Protein AF-A0A6P1W1C8-F1 (afdb_monomer_lite)

Foldseek 3Di:
DLVVLLVLLVVLLVVLVVVLVVCPVPDPQLSVLSVQLSVLSVVLSCCSVPPLVCSVVSLVSNVVSLVSSVVSQVVCLVPDPDDPVVSVVSCVVSVVVSVVSVVSSVVSVVVSVVVPPPPPPPPPPPPPDPPPPPPPQDPVNVVVVVVVVVVVD

Secondary structure (DSSP, 8-state):
-HHHHHHHHHHHHHHHHHHHHHGGGS-HHHHHHHHHHHHHHHHHHHHHHH-GGGHHHHHHHHHHHHHHHHHHHHHHHHHS---HHHHHHHHHHHHHHHHHHHHHHHHHHHHHHHHHS----------S----------HHHHHHHHHHHHHT-

Radius of gyration: 28.1 Å; chains: 1; bounding box: 77×32×65 Å

Sequence (153 aa):
MKVLTIVILFLAMNASVIFLAGLHKVPKLVRLSVAGIAASFGLTLLLVWKWSIHSNYGIVALGLSITLAAATGFRHTHKAVMTRDERVKLIREYAIGVVITSVAAVLATALILQLNEPVAATPVDATQAPTSTTVAIGDSTQKAIDQFNALSK

Structure (mmCIF, N/CA/C/O backbone):
data_AF-A0A6P1W1C8-F1
#
_entry.id   AF-A0A6P1W1C8-F1
#
loop_
_atom_site.group_PDB
_atom_site.id
_atom_site.type_symbol
_atom_site.label_atom_id
_atom_site.label_alt_id
_atom_site.label_comp_id
_atom_site.label_asym_id
_atom_site.label_entity_id
_atom_site.label_seq_id
_atom_site.pdbx_PDB_ins_code
_atom_site.Cartn_x
_atom_site.Cartn_y
_atom_site.Cartn_z
_atom_site.occupancy
_atom_site.B_iso_or_equiv
_atom_site.auth_seq_id
_atom_site.auth_comp_id
_atom_site.auth_asym_id
_atom_site.auth_atom_id
_atom_site.pdbx_PDB_model_num
ATOM 1 N N . MET A 1 1 ? 3.649 -6.392 -19.382 1.00 81.19 1 MET A N 1
ATOM 2 C CA . MET A 1 1 ? 3.921 -6.091 -17.956 1.00 81.19 1 MET A CA 1
ATOM 3 C C . MET A 1 1 ? 3.426 -4.715 -17.518 1.00 81.19 1 MET A C 1
ATOM 5 O O . MET A 1 1 ? 2.627 -4.664 -16.598 1.00 81.19 1 MET A O 1
ATOM 9 N N . LYS A 1 2 ? 3.776 -3.611 -18.199 1.00 84.56 2 LYS A N 1
ATOM 10 C CA . LYS A 1 2 ? 3.413 -2.243 -17.758 1.00 84.56 2 LYS A CA 1
ATOM 11 C C . LYS A 1 2 ? 1.914 -2.006 -17.549 1.00 84.56 2 LYS A C 1
ATOM 13 O O . LYS A 1 2 ? 1.512 -1.485 -16.515 1.00 84.56 2 LYS A O 1
ATOM 18 N N . VAL A 1 3 ? 1.091 -2.424 -18.511 1.00 87.50 3 VAL A N 1
ATOM 19 C CA . VAL A 1 3 ? -0.375 -2.289 -18.434 1.00 87.50 3 VAL A CA 1
ATOM 20 C C . VAL A 1 3 ? -0.943 -3.067 -17.245 1.00 87.50 3 VAL A C 1
ATOM 22 O O . VAL A 1 3 ? -1.752 -2.525 -16.502 1.00 87.50 3 VAL A O 1
ATOM 25 N N . LEU A 1 4 ? -0.467 -4.295 -17.015 1.00 89.00 4 LEU A N 1
ATOM 26 C CA . LEU A 1 4 ? -0.885 -5.123 -15.880 1.00 89.00 4 LEU A CA 1
ATOM 27 C C . LEU A 1 4 ? -0.562 -4.442 -14.540 1.00 89.00 4 LEU A C 1
ATOM 29 O O . LEU A 1 4 ? -1.425 -4.365 -13.669 1.00 89.00 4 LEU A O 1
ATOM 33 N N . THR A 1 5 ? 0.642 -3.884 -14.402 1.00 88.88 5 THR A N 1
ATOM 34 C CA . THR A 1 5 ? 1.050 -3.126 -13.210 1.00 88.88 5 THR A CA 1
ATOM 35 C C . THR A 1 5 ? 0.159 -1.908 -12.982 1.00 88.88 5 THR A C 1
ATOM 37 O O . THR A 1 5 ? -0.278 -1.674 -11.859 1.00 88.88 5 THR A O 1
ATOM 40 N N . ILE A 1 6 ? -0.166 -1.158 -14.041 1.00 90.69 6 ILE A N 1
ATOM 41 C CA . ILE A 1 6 ? -1.071 -0.001 -13.959 1.00 90.69 6 ILE A CA 1
ATOM 42 C C . ILE A 1 6 ? -2.474 -0.437 -13.518 1.00 90.69 6 ILE A C 1
ATOM 44 O O . ILE A 1 6 ? -3.049 0.199 -12.639 1.00 90.69 6 ILE A O 1
ATOM 48 N N . VAL A 1 7 ? -3.011 -1.527 -14.074 1.00 92.00 7 VA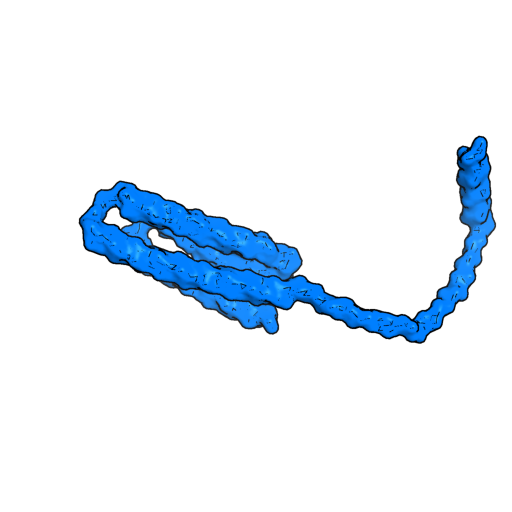L A N 1
ATOM 49 C CA . VAL A 1 7 ? -4.332 -2.058 -13.698 1.00 92.00 7 VAL A CA 1
ATOM 50 C C . VAL A 1 7 ? -4.356 -2.471 -12.226 1.00 92.00 7 VAL A C 1
ATOM 52 O O . VAL A 1 7 ? -5.276 -2.091 -11.507 1.00 92.00 7 VAL A O 1
ATOM 55 N N . ILE A 1 8 ? -3.334 -3.182 -11.744 1.00 90.56 8 ILE A N 1
ATOM 56 C CA . ILE A 1 8 ? -3.249 -3.598 -10.335 1.00 90.56 8 ILE A CA 1
ATOM 57 C C . ILE A 1 8 ? -3.152 -2.387 -9.406 1.00 90.56 8 ILE A C 1
ATOM 59 O O . ILE A 1 8 ? -3.890 -2.314 -8.424 1.00 90.56 8 ILE A O 1
ATOM 63 N N . LEU A 1 9 ? -2.300 -1.410 -9.729 1.00 91.75 9 LEU A N 1
ATOM 64 C CA . LEU A 1 9 ? -2.178 -0.176 -8.950 1.00 91.75 9 LEU A CA 1
ATOM 65 C C . LEU A 1 9 ? -3.490 0.621 -8.940 1.00 91.75 9 LEU A C 1
ATOM 67 O O . LEU A 1 9 ? -3.876 1.152 -7.901 1.00 91.75 9 LEU A O 1
ATOM 71 N N . PHE A 1 10 ? -4.204 0.668 -10.067 1.00 92.50 10 PHE A N 1
ATOM 72 C CA . PHE A 1 10 ? -5.491 1.351 -10.174 1.00 92.50 10 PHE A CA 1
ATOM 73 C C . PHE A 1 10 ? -6.563 0.665 -9.327 1.00 92.50 10 PHE A C 1
ATOM 75 O O . PHE A 1 10 ? -7.279 1.329 -8.575 1.00 92.50 10 PHE A O 1
ATOM 82 N N . LEU A 1 11 ? -6.658 -0.664 -9.402 1.00 92.12 11 LEU A N 1
ATOM 83 C CA . LEU A 1 11 ? -7.589 -1.445 -8.589 1.00 92.12 11 LEU A CA 1
ATOM 84 C C . LEU A 1 11 ? -7.273 -1.301 -7.095 1.00 92.12 11 LEU A C 1
ATOM 86 O O . LEU A 1 11 ? -8.183 -1.055 -6.308 1.00 92.12 11 LEU A O 1
ATOM 90 N N . ALA A 1 12 ? -5.997 -1.368 -6.708 1.00 90.12 12 ALA A N 1
ATOM 91 C CA . ALA A 1 12 ? -5.566 -1.199 -5.322 1.00 90.12 12 ALA A CA 1
ATOM 92 C C . ALA A 1 12 ? -5.852 0.214 -4.785 1.00 90.12 12 ALA A C 1
ATOM 94 O O . ALA A 1 12 ? -6.324 0.363 -3.655 1.00 90.12 12 ALA A O 1
ATOM 95 N N . MET A 1 13 ? -5.639 1.251 -5.605 1.00 91.56 13 MET A N 1
ATOM 96 C CA . MET A 1 13 ? -5.999 2.629 -5.270 1.00 91.56 13 MET A CA 1
ATOM 97 C C . MET A 1 13 ? -7.505 2.753 -5.007 1.00 91.56 13 MET A C 1
ATOM 99 O O . MET A 1 13 ? -7.903 3.217 -3.941 1.00 91.56 13 MET A O 1
ATOM 103 N N . ASN A 1 14 ? -8.349 2.294 -5.936 1.00 90.00 14 ASN A N 1
ATOM 104 C CA . ASN A 1 14 ? -9.806 2.391 -5.800 1.00 90.00 14 ASN A CA 1
ATOM 105 C C . ASN A 1 14 ? -10.340 1.554 -4.631 1.00 90.00 14 ASN A C 1
ATOM 107 O O . ASN A 1 14 ? -11.169 2.039 -3.864 1.00 90.00 14 ASN A O 1
ATOM 111 N N . ALA A 1 15 ? -9.826 0.337 -4.434 1.00 87.31 15 ALA A N 1
ATOM 112 C CA . ALA A 1 15 ? -10.174 -0.491 -3.283 1.00 87.31 15 ALA A CA 1
ATOM 113 C C . ALA A 1 15 ? -9.832 0.214 -1.960 1.00 87.31 15 ALA A C 1
ATOM 115 O O . ALA A 1 15 ? -10.639 0.206 -1.032 1.00 87.31 15 ALA A O 1
ATOM 116 N N . SER A 1 16 ? -8.682 0.895 -1.895 1.00 85.88 16 SER A N 1
ATOM 117 C CA . SER A 1 16 ? -8.277 1.681 -0.722 1.00 85.88 16 SER A CA 1
ATOM 118 C C . SER A 1 16 ? -9.202 2.881 -0.479 1.00 85.88 16 SER A C 1
ATOM 120 O O . SER A 1 16 ? -9.535 3.175 0.668 1.00 85.88 16 SER A O 1
ATOM 122 N N . VAL A 1 17 ? -9.667 3.554 -1.539 1.00 85.38 17 VAL A N 1
ATOM 123 C CA . VAL A 1 17 ? -10.638 4.663 -1.444 1.00 85.38 17 VAL A CA 1
ATOM 124 C C . VAL A 1 17 ? -12.005 4.168 -0.959 1.00 85.38 17 VAL A C 1
ATOM 126 O O . VAL A 1 17 ? -12.599 4.776 -0.069 1.00 85.38 17 VAL A O 1
ATOM 129 N N . ILE A 1 18 ? -12.491 3.042 -1.489 1.00 85.75 18 ILE A N 1
ATOM 130 C CA . ILE A 1 18 ? -13.753 2.422 -1.055 1.00 85.75 18 ILE A CA 1
ATOM 131 C C . ILE A 1 18 ? -13.654 1.996 0.414 1.00 85.75 18 ILE A C 1
ATOM 133 O O . ILE A 1 18 ? -14.552 2.281 1.208 1.00 85.75 18 ILE A O 1
ATOM 137 N N . PHE A 1 19 ? -12.538 1.374 0.803 1.00 81.88 19 PHE A N 1
ATOM 138 C CA . PHE A 1 19 ? -12.279 1.004 2.191 1.00 81.88 19 PHE A CA 1
ATOM 139 C C . PHE A 1 19 ? -12.272 2.236 3.107 1.00 81.88 19 PHE A C 1
ATOM 141 O O . PHE A 1 19 ? -12.947 2.243 4.135 1.00 81.88 19 PHE A O 1
ATOM 148 N N . LEU A 1 20 ? -11.606 3.322 2.700 1.00 82.38 20 LEU A N 1
ATOM 149 C CA . LEU A 1 20 ? -11.608 4.589 3.432 1.00 82.38 20 LEU A CA 1
ATOM 150 C C . LEU A 1 20 ? -13.023 5.163 3.623 1.00 82.38 20 LEU A C 1
ATOM 152 O O . LEU A 1 20 ? -13.330 5.671 4.704 1.00 82.38 20 LEU A O 1
ATOM 156 N N . ALA A 1 21 ? -13.890 5.073 2.609 1.00 80.75 21 ALA A N 1
ATOM 157 C CA . ALA A 1 21 ? -15.289 5.492 2.712 1.00 80.75 21 ALA A CA 1
ATOM 158 C C . ALA A 1 21 ? -16.076 4.626 3.716 1.00 80.75 21 ALA A C 1
ATOM 160 O O . ALA A 1 21 ? -16.861 5.146 4.515 1.00 80.75 21 ALA A O 1
ATOM 161 N N . GLY A 1 22 ? -15.803 3.318 3.749 1.00 76.31 22 GLY A N 1
ATOM 162 C CA . GLY A 1 22 ? -16.361 2.388 4.734 1.00 76.31 22 GLY A CA 1
ATOM 163 C C . GLY A 1 22 ? -16.000 2.744 6.182 1.00 76.31 22 GLY A C 1
ATOM 164 O O . GLY A 1 22 ? -16.829 2.596 7.080 1.00 76.31 22 GLY A O 1
ATOM 165 N N . LEU A 1 23 ? -14.821 3.331 6.410 1.00 75.31 23 LEU A N 1
ATOM 166 C CA . LEU A 1 23 ? -14.325 3.736 7.732 1.00 75.31 23 LEU A CA 1
ATOM 167 C C . LEU A 1 23 ? -14.912 5.063 8.259 1.00 75.31 23 LEU A C 1
ATOM 169 O O . LEU A 1 23 ? -14.339 5.673 9.161 1.00 75.31 23 LEU A O 1
ATOM 173 N N . HIS A 1 24 ? -16.051 5.539 7.750 1.00 74.38 24 HIS A N 1
ATOM 174 C CA . HIS A 1 24 ? -16.653 6.819 8.157 1.00 74.38 24 HIS A CA 1
ATOM 175 C C . HIS A 1 24 ? -16.891 6.971 9.674 1.00 74.38 24 HIS A C 1
ATOM 177 O O . HIS A 1 24 ? -16.776 8.086 10.186 1.00 74.38 24 HIS A O 1
ATOM 183 N N . LYS A 1 25 ? -17.166 5.869 10.393 1.00 71.06 25 LYS A N 1
ATOM 184 C CA . LYS A 1 25 ? -17.373 5.842 11.859 1.00 71.06 25 LYS A CA 1
ATOM 185 C C . LYS A 1 25 ? -16.076 5.760 12.674 1.00 71.06 25 LYS A C 1
ATOM 187 O O . LYS A 1 25 ? -16.118 5.830 13.898 1.00 71.06 25 LYS A O 1
ATOM 192 N N . VAL A 1 26 ? -14.929 5.599 12.018 1.00 70.19 26 VAL A N 1
ATOM 193 C CA . VAL A 1 26 ? -13.619 5.462 12.664 1.00 70.19 26 VAL A CA 1
ATOM 194 C C . VAL A 1 26 ? -13.000 6.852 12.887 1.00 70.19 26 VAL A C 1
ATOM 196 O O . VAL A 1 26 ? -13.218 7.764 12.081 1.00 70.19 26 VAL A O 1
ATOM 199 N N . PRO A 1 27 ? -12.220 7.065 13.962 1.00 71.56 27 PRO A N 1
ATOM 200 C CA . PRO A 1 27 ? -11.584 8.349 14.233 1.00 71.56 27 PRO A CA 1
ATOM 201 C C . PRO A 1 27 ? -10.729 8.882 13.081 1.00 71.56 27 PRO A C 1
ATOM 203 O O . PRO A 1 27 ? -10.035 8.143 12.378 1.00 71.56 27 PRO A O 1
ATOM 206 N N . LYS A 1 28 ? -10.728 10.215 12.952 1.00 79.94 28 LYS A N 1
ATOM 207 C CA . LYS A 1 28 ? -10.064 10.959 11.870 1.00 79.94 28 LYS A CA 1
ATOM 208 C C . LYS A 1 28 ? -8.594 10.576 11.676 1.00 79.94 28 LYS A C 1
ATOM 210 O O . LYS A 1 28 ? -8.155 10.496 10.539 1.00 79.94 28 LYS A O 1
ATOM 215 N N . LEU A 1 29 ? -7.853 10.303 12.753 1.00 72.75 29 LEU A N 1
ATOM 216 C CA . LEU A 1 29 ? -6.433 9.928 12.677 1.00 72.75 29 LEU A CA 1
ATOM 217 C C . LEU A 1 29 ? -6.204 8.587 11.965 1.00 72.75 29 LEU A C 1
ATOM 219 O O . LEU A 1 29 ? -5.292 8.482 11.152 1.00 72.75 29 LEU A O 1
ATOM 223 N N . VAL A 1 30 ? -7.045 7.583 12.227 1.00 72.06 30 VAL A N 1
ATOM 224 C CA . VAL A 1 30 ? -6.958 6.273 11.557 1.00 72.06 30 VAL A CA 1
ATOM 225 C C 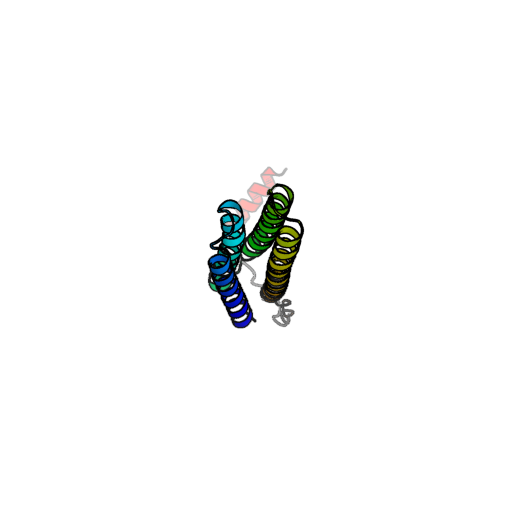. VAL A 1 30 ? -7.438 6.388 10.108 1.00 72.06 30 VAL A C 1
ATOM 227 O O . VAL A 1 30 ? -6.867 5.787 9.206 1.00 72.06 30 VAL A O 1
ATOM 230 N N . ARG A 1 31 ? -8.448 7.225 9.848 1.00 78.50 31 ARG A N 1
ATOM 231 C CA . ARG A 1 31 ? -8.880 7.532 8.476 1.00 78.50 31 ARG A CA 1
ATOM 232 C C . ARG A 1 31 ? -7.779 8.228 7.676 1.00 78.50 31 ARG A C 1
ATOM 234 O O . ARG A 1 31 ? -7.571 7.891 6.518 1.00 78.50 31 ARG A O 1
ATOM 241 N N . LEU A 1 32 ? -7.056 9.165 8.288 1.00 79.88 32 LEU A N 1
ATOM 242 C CA . LEU A 1 32 ? -5.952 9.878 7.644 1.00 79.88 32 LEU A CA 1
ATOM 243 C C . LEU A 1 32 ? -4.804 8.927 7.283 1.00 79.88 32 LEU A C 1
ATOM 245 O O . LEU A 1 32 ? -4.228 9.050 6.206 1.00 79.88 32 LEU A O 1
ATOM 249 N N . SER A 1 33 ? -4.500 7.951 8.142 1.00 77.81 33 SER A N 1
ATOM 250 C CA . SER A 1 33 ? -3.438 6.986 7.855 1.00 77.81 33 SER A CA 1
ATOM 251 C C . SER A 1 33 ? -3.813 6.012 6.733 1.00 77.81 33 SER A C 1
ATOM 253 O O . SER A 1 33 ? -2.991 5.746 5.860 1.00 77.81 33 SER A O 1
ATOM 255 N N . VAL A 1 34 ? -5.076 5.577 6.665 1.00 77.88 34 VAL A N 1
ATOM 256 C CA . VAL A 1 34 ? -5.600 4.787 5.534 1.00 77.88 34 VAL A CA 1
ATOM 257 C C . VAL A 1 34 ? -5.673 5.613 4.243 1.00 77.88 34 VAL A C 1
ATOM 259 O O . VAL A 1 34 ? -5.371 5.101 3.167 1.00 77.88 34 VAL A O 1
ATOM 262 N N . ALA A 1 35 ? -5.995 6.908 4.327 1.00 85.62 35 ALA A N 1
ATOM 263 C CA . ALA A 1 35 ? -5.928 7.812 3.177 1.00 85.62 35 ALA A CA 1
ATOM 264 C C . ALA A 1 35 ? -4.499 7.934 2.621 1.00 85.62 35 ALA A C 1
ATOM 266 O O . ALA A 1 35 ? -4.321 8.026 1.406 1.00 85.62 35 ALA A O 1
ATOM 267 N N . GLY A 1 36 ? -3.487 7.854 3.492 1.00 85.94 36 GLY A N 1
ATOM 268 C CA . GLY A 1 36 ? -2.082 7.769 3.097 1.00 85.94 36 GLY A CA 1
ATOM 269 C C . GLY A 1 36 ? -1.792 6.577 2.181 1.00 85.94 36 GLY A C 1
ATOM 270 O O . GLY A 1 36 ? -1.094 6.745 1.189 1.00 85.94 36 GLY A O 1
ATOM 271 N N . ILE A 1 37 ? -2.392 5.409 2.442 1.00 87.94 37 ILE A N 1
ATOM 272 C CA . ILE A 1 37 ? -2.241 4.216 1.588 1.00 87.94 37 ILE A CA 1
ATOM 273 C C . ILE A 1 37 ? -2.807 4.479 0.187 1.00 87.94 37 ILE A C 1
ATOM 275 O O . ILE A 1 37 ? -2.136 4.228 -0.815 1.00 87.94 37 ILE A O 1
ATOM 279 N N . ALA A 1 38 ? -4.026 5.025 0.103 1.00 87.88 38 ALA A N 1
ATOM 280 C CA . ALA A 1 38 ? -4.655 5.349 -1.178 1.00 87.88 38 ALA A CA 1
ATOM 281 C C . ALA A 1 38 ? -3.816 6.359 -1.983 1.00 87.88 38 ALA A C 1
ATOM 283 O O . ALA A 1 38 ? -3.591 6.167 -3.180 1.00 87.88 38 ALA A O 1
ATOM 284 N N . ALA A 1 39 ? -3.295 7.394 -1.315 1.00 90.31 39 ALA A N 1
ATOM 285 C CA . ALA A 1 39 ? -2.406 8.376 -1.926 1.00 90.31 39 ALA A CA 1
ATOM 286 C C . ALA A 1 39 ? -1.094 7.743 -2.420 1.00 90.31 39 ALA A C 1
ATOM 288 O O . ALA A 1 39 ? -0.639 8.064 -3.516 1.00 90.31 39 ALA A O 1
ATOM 289 N N . SER A 1 40 ? -0.507 6.807 -1.668 1.00 92.38 40 SER A N 1
ATOM 290 C CA . SER A 1 40 ? 0.709 6.095 -2.075 1.00 92.38 40 SER A CA 1
ATOM 291 C C . SER A 1 40 ? 0.491 5.180 -3.282 1.00 92.38 40 SER A C 1
ATOM 293 O O . SER A 1 40 ? 1.337 5.158 -4.178 1.00 92.38 40 SER A O 1
ATOM 295 N N . PHE A 1 41 ? -0.647 4.482 -3.374 1.00 92.3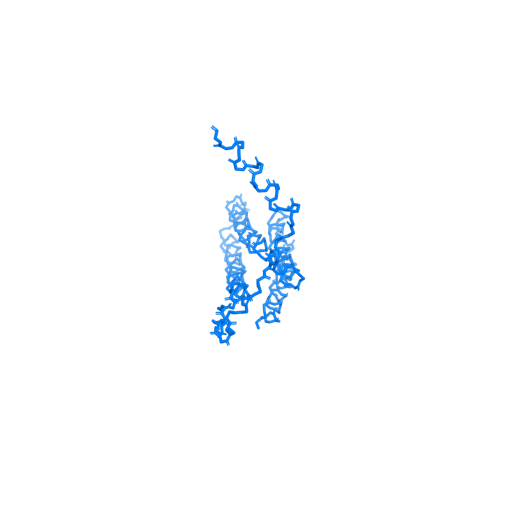1 41 PHE A N 1
ATOM 296 C CA . PHE A 1 41 ? -1.007 3.738 -4.589 1.00 92.31 41 PHE A CA 1
ATOM 297 C C . PHE A 1 41 ? -1.201 4.671 -5.788 1.00 92.31 41 PHE A C 1
ATOM 299 O O . PHE A 1 41 ? -0.679 4.384 -6.865 1.00 92.31 41 PHE A O 1
ATOM 306 N N . GLY A 1 42 ? -1.875 5.811 -5.601 1.00 90.81 42 GLY A N 1
ATOM 307 C CA . GLY A 1 42 ? -2.055 6.817 -6.652 1.00 90.81 42 GLY A CA 1
ATOM 308 C C . GLY A 1 42 ? -0.735 7.422 -7.137 1.00 90.81 42 GLY A C 1
ATOM 309 O O . GLY A 1 42 ? -0.491 7.497 -8.340 1.00 90.81 42 GLY A O 1
ATOM 310 N N . LEU A 1 43 ? 0.161 7.780 -6.215 1.00 92.50 43 LEU A N 1
ATOM 311 C CA . LEU A 1 43 ? 1.504 8.258 -6.545 1.00 92.50 43 LEU A CA 1
ATOM 312 C C . LEU A 1 43 ? 2.285 7.200 -7.333 1.00 92.50 43 LEU A C 1
ATOM 314 O O . LEU A 1 43 ? 2.850 7.500 -8.381 1.00 92.50 43 LEU A O 1
ATOM 318 N N . THR A 1 44 ? 2.283 5.953 -6.860 1.00 91.88 44 THR A N 1
ATOM 319 C CA . THR A 1 44 ? 2.986 4.850 -7.528 1.00 91.88 44 THR A CA 1
ATOM 320 C C . THR A 1 44 ? 2.428 4.604 -8.928 1.00 91.88 44 THR A C 1
ATOM 322 O O . THR A 1 44 ? 3.199 4.414 -9.865 1.00 91.88 44 THR A O 1
ATOM 325 N N . LEU A 1 45 ? 1.104 4.680 -9.105 1.00 92.25 45 LEU A N 1
ATOM 326 C CA . LEU A 1 45 ? 0.453 4.596 -10.412 1.00 92.25 45 LEU A CA 1
ATOM 327 C C . LEU A 1 45 ? 0.947 5.689 -11.363 1.00 92.25 45 LEU A C 1
ATOM 329 O O . LEU A 1 45 ? 1.309 5.386 -12.500 1.00 92.25 45 LEU A O 1
ATOM 333 N N . LEU A 1 46 ? 0.995 6.943 -10.908 1.00 91.38 46 LEU A N 1
ATOM 334 C CA . LEU A 1 46 ? 1.461 8.069 -11.721 1.00 91.38 46 LEU A CA 1
ATOM 335 C C . LEU A 1 46 ? 2.935 7.915 -12.108 1.00 91.38 46 LEU A C 1
ATOM 337 O O . LEU A 1 46 ? 3.293 8.131 -13.269 1.00 91.38 46 LEU A O 1
ATOM 341 N N . LEU A 1 47 ? 3.772 7.486 -11.160 1.00 91.00 47 LEU A N 1
ATOM 342 C CA . LEU A 1 47 ? 5.192 7.238 -11.394 1.00 91.00 47 LEU A CA 1
ATOM 343 C C . LEU A 1 47 ? 5.393 6.099 -12.397 1.00 91.00 47 LEU A C 1
ATOM 345 O O . LEU A 1 47 ? 6.097 6.284 -13.380 1.00 91.00 47 LEU A O 1
ATOM 349 N N . VAL A 1 48 ? 4.717 4.959 -12.247 1.00 89.69 48 VAL A N 1
ATOM 350 C CA . VAL A 1 48 ? 4.818 3.857 -13.221 1.00 89.69 48 VAL A CA 1
ATOM 351 C C . VAL A 1 48 ? 4.289 4.275 -14.594 1.00 89.69 48 VAL A C 1
ATOM 353 O O . VAL A 1 48 ? 4.876 3.931 -15.621 1.00 89.69 48 VAL A O 1
ATOM 356 N N . TRP A 1 49 ? 3.195 5.039 -14.649 1.00 89.94 49 TRP A N 1
ATOM 357 C CA . TRP A 1 49 ? 2.608 5.458 -15.917 1.00 89.94 49 TRP A CA 1
ATOM 358 C C . TRP A 1 49 ? 3.532 6.413 -16.676 1.00 89.94 49 TRP A C 1
ATOM 360 O O . TRP A 1 49 ? 3.895 6.130 -17.826 1.00 89.94 49 TRP A O 1
ATOM 370 N N . LYS A 1 50 ? 3.925 7.520 -16.041 1.00 88.00 50 LYS A N 1
ATOM 371 C CA . LYS A 1 50 ? 4.638 8.617 -16.699 1.00 88.00 50 LYS A CA 1
ATOM 372 C C . LYS A 1 50 ? 6.143 8.564 -16.474 1.00 88.00 50 LYS A C 1
ATOM 374 O O . LYS A 1 50 ? 6.882 8.775 -17.429 1.00 88.00 50 LYS A O 1
ATOM 379 N N . TRP A 1 51 ? 6.608 8.312 -15.255 1.00 84.81 51 TRP A N 1
ATOM 380 C CA . TRP A 1 51 ? 7.998 8.530 -14.832 1.00 84.81 51 TRP A CA 1
ATOM 381 C C . TRP A 1 51 ? 8.614 7.257 -14.225 1.00 84.81 51 TRP A C 1
ATOM 383 O O . TRP A 1 51 ? 9.018 7.241 -13.062 1.00 84.81 51 TRP A O 1
ATOM 393 N N . SER A 1 52 ? 8.681 6.178 -15.018 1.00 81.19 52 SER A N 1
ATOM 394 C CA . SER A 1 52 ? 9.044 4.830 -14.532 1.00 81.19 52 SER A CA 1
ATOM 395 C C . SER A 1 52 ? 10.403 4.773 -13.826 1.00 81.19 52 SER A C 1
ATOM 397 O O . SER A 1 52 ? 10.571 3.992 -12.900 1.00 81.19 52 SER A O 1
ATOM 399 N N . ILE A 1 53 ? 11.350 5.640 -14.199 1.00 80.25 53 ILE A N 1
ATOM 400 C CA . ILE A 1 53 ? 12.679 5.716 -13.568 1.00 80.25 53 ILE A CA 1
ATOM 401 C C . ILE A 1 53 ? 12.621 6.102 -12.077 1.00 80.25 53 ILE A C 1
ATOM 403 O O . ILE A 1 53 ? 13.517 5.774 -11.308 1.00 80.25 53 ILE A O 1
ATOM 407 N N . HIS A 1 54 ? 11.537 6.754 -11.650 1.00 85.31 54 HIS A N 1
ATOM 408 C CA . HIS A 1 54 ? 11.310 7.200 -10.276 1.00 85.31 54 HIS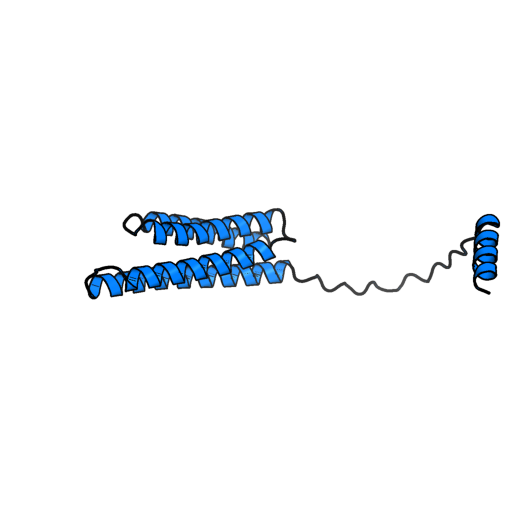 A CA 1
ATOM 409 C C . HIS A 1 54 ? 10.341 6.285 -9.508 1.00 85.31 54 HIS A C 1
ATOM 411 O O . HIS A 1 54 ? 9.914 6.626 -8.404 1.00 85.31 54 HIS A O 1
ATOM 417 N N . SER A 1 55 ? 9.974 5.117 -10.051 1.00 84.94 55 SER A N 1
ATOM 418 C CA . SER A 1 55 ? 8.999 4.205 -9.430 1.00 84.94 55 SER A CA 1
ATOM 419 C C . SER A 1 55 ? 9.419 3.710 -8.039 1.00 84.94 55 SER A C 1
ATOM 421 O O . SER A 1 55 ? 8.558 3.355 -7.233 1.00 84.94 55 SER A O 1
ATOM 423 N N . ASN A 1 56 ? 10.716 3.758 -7.719 1.00 86.19 56 ASN A N 1
ATOM 424 C CA . ASN A 1 56 ? 11.252 3.451 -6.392 1.00 86.19 56 ASN A CA 1
ATOM 425 C C . ASN A 1 56 ? 10.675 4.360 -5.294 1.00 86.19 56 ASN A C 1
ATOM 427 O O . ASN A 1 56 ? 10.416 3.886 -4.190 1.00 86.19 56 ASN A O 1
ATOM 431 N N . TYR A 1 57 ? 10.392 5.635 -5.589 1.00 87.38 57 TYR A N 1
ATOM 432 C CA . TYR A 1 57 ? 9.737 6.529 -4.626 1.00 87.38 57 TYR A CA 1
ATOM 433 C C . TYR A 1 57 ? 8.313 6.074 -4.300 1.00 87.38 57 TYR A C 1
ATOM 435 O O . TYR A 1 57 ? 7.883 6.167 -3.151 1.00 87.38 57 TYR A O 1
ATOM 443 N N . GLY A 1 58 ? 7.601 5.529 -5.291 1.00 88.56 58 GLY A N 1
ATOM 444 C CA . GLY A 1 58 ? 6.279 4.939 -5.097 1.00 88.56 58 GLY A CA 1
ATOM 445 C C . GLY A 1 58 ? 6.324 3.718 -4.177 1.00 88.56 58 GLY A C 1
ATOM 446 O O . GLY A 1 58 ? 5.562 3.642 -3.215 1.00 88.56 58 GLY A O 1
ATOM 447 N N . ILE A 1 59 ? 7.281 2.812 -4.404 1.00 88.50 59 ILE A N 1
ATOM 448 C CA . ILE A 1 59 ? 7.488 1.619 -3.563 1.00 88.50 59 ILE A CA 1
ATOM 449 C C . ILE A 1 59 ? 7.766 2.015 -2.105 1.00 88.50 59 ILE A C 1
ATOM 451 O O . ILE A 1 59 ? 7.134 1.490 -1.186 1.00 88.50 59 ILE A O 1
ATOM 455 N N . VAL A 1 60 ? 8.665 2.979 -1.880 1.00 90.12 60 VAL A N 1
ATOM 456 C CA . VAL A 1 60 ? 8.978 3.472 -0.528 1.00 90.12 60 VAL A CA 1
ATOM 457 C C . VAL A 1 60 ? 7.745 4.103 0.125 1.00 90.12 60 VAL A C 1
ATOM 459 O O . VAL A 1 60 ? 7.444 3.812 1.284 1.00 90.12 60 VAL A O 1
ATOM 462 N N . ALA A 1 61 ? 6.989 4.919 -0.616 1.00 88.88 61 ALA A N 1
ATOM 463 C CA . ALA A 1 61 ? 5.760 5.530 -0.116 1.00 88.88 61 ALA A CA 1
ATOM 464 C C . ALA A 1 61 ? 4.703 4.480 0.277 1.00 88.88 61 ALA A C 1
ATOM 466 O O . ALA A 1 61 ? 4.049 4.629 1.311 1.00 88.88 61 ALA A O 1
ATOM 467 N N . LEU A 1 62 ? 4.556 3.398 -0.498 1.00 90.00 62 LEU A N 1
ATOM 468 C CA . LEU A 1 62 ? 3.667 2.277 -0.166 1.00 90.00 62 LEU A CA 1
ATOM 469 C C . LEU A 1 62 ? 4.082 1.586 1.138 1.00 90.00 62 LEU A C 1
ATOM 471 O O . LEU A 1 62 ? 3.247 1.396 2.020 1.00 90.00 62 LEU A O 1
ATOM 475 N N . GLY A 1 63 ? 5.367 1.263 1.302 1.00 87.62 63 GLY A N 1
ATOM 476 C CA . GLY A 1 63 ? 5.857 0.625 2.527 1.00 87.62 63 GLY A CA 1
ATOM 477 C C . GLY A 1 63 ? 5.644 1.494 3.772 1.00 87.62 63 GLY A C 1
ATOM 478 O O . GLY A 1 63 ? 5.137 1.021 4.794 1.00 87.62 63 GLY A O 1
ATOM 479 N N . LEU A 1 64 ? 5.974 2.787 3.677 1.00 88.81 64 LEU A N 1
ATOM 480 C CA . LEU A 1 64 ? 5.821 3.732 4.785 1.00 88.81 64 LEU A CA 1
ATOM 481 C C . LEU A 1 64 ? 4.353 3.962 5.156 1.00 88.81 64 LEU A C 1
ATOM 483 O O . LEU A 1 64 ? 4.018 3.952 6.340 1.00 88.81 64 LEU A O 1
ATOM 487 N N . SER A 1 65 ? 3.472 4.145 4.170 1.00 89.62 65 SER A N 1
ATOM 488 C CA . SER A 1 65 ? 2.048 4.398 4.423 1.00 89.62 65 SER A CA 1
ATOM 489 C C . SER A 1 65 ? 1.352 3.203 5.072 1.00 89.62 65 SER A C 1
ATOM 491 O O . SER A 1 65 ? 0.619 3.392 6.041 1.00 89.62 65 SER A O 1
ATOM 493 N N . ILE A 1 66 ? 1.631 1.977 4.617 1.00 87.69 66 ILE A N 1
ATOM 494 C CA . ILE A 1 66 ? 1.072 0.752 5.209 1.00 87.69 66 ILE A CA 1
ATOM 495 C C . ILE A 1 66 ? 1.580 0.564 6.642 1.00 87.69 66 ILE A C 1
ATOM 497 O O . ILE A 1 66 ? 0.788 0.290 7.544 1.00 87.69 66 ILE A O 1
ATOM 501 N N . THR A 1 67 ? 2.878 0.776 6.881 1.00 86.94 67 THR A N 1
ATOM 502 C CA . THR A 1 67 ? 3.472 0.661 8.225 1.00 86.94 67 THR A CA 1
ATOM 503 C C . THR A 1 67 ? 2.890 1.698 9.186 1.00 86.94 67 THR A C 1
ATOM 505 O O . THR A 1 67 ? 2.508 1.369 10.311 1.00 86.94 67 THR A O 1
ATOM 508 N N . LEU A 1 68 ? 2.775 2.954 8.744 1.00 86.06 68 LEU A N 1
ATOM 509 C CA . LEU A 1 68 ? 2.213 4.037 9.546 1.00 86.06 68 LEU A CA 1
ATOM 510 C C . LEU A 1 68 ? 0.724 3.817 9.824 1.00 86.06 68 LEU A C 1
ATOM 512 O O . LEU A 1 68 ? 0.265 4.046 10.947 1.00 86.06 68 LEU A O 1
ATOM 516 N N . ALA A 1 69 ? -0.028 3.347 8.828 1.00 84.44 69 ALA A N 1
ATOM 517 C CA . ALA A 1 69 ? -1.406 2.933 9.017 1.00 84.44 69 ALA A CA 1
ATOM 518 C C . ALA A 1 69 ? -1.469 1.865 10.102 1.00 84.44 69 ALA A C 1
ATOM 520 O O . ALA A 1 69 ? -2.069 2.128 11.143 1.00 84.44 69 ALA A O 1
ATOM 521 N N . ALA A 1 70 ? -0.766 0.744 9.935 1.00 83.06 70 ALA A N 1
ATOM 522 C CA . ALA A 1 70 ? -0.769 -0.344 10.903 1.00 83.06 70 ALA A CA 1
ATOM 523 C C . ALA A 1 70 ? -0.455 0.154 12.326 1.00 83.06 70 ALA A C 1
ATOM 525 O O . ALA A 1 70 ? -1.235 -0.073 13.252 1.00 83.06 70 ALA A O 1
ATOM 526 N N . ALA A 1 71 ? 0.627 0.920 12.496 1.00 84.75 71 ALA A N 1
ATOM 527 C CA . ALA A 1 71 ? 1.034 1.461 13.791 1.00 84.75 71 ALA A CA 1
ATOM 528 C C . ALA A 1 71 ? -0.031 2.377 14.422 1.00 84.75 71 ALA A C 1
ATOM 530 O O . ALA A 1 71 ? -0.324 2.274 15.616 1.00 84.75 71 ALA A O 1
ATOM 531 N N . THR A 1 72 ? -0.637 3.269 13.635 1.00 83.31 72 THR A N 1
ATOM 532 C CA . THR A 1 72 ? -1.680 4.186 14.125 1.00 83.31 72 THR A CA 1
ATOM 533 C C . THR A 1 72 ? -2.987 3.462 14.441 1.00 83.31 72 THR A C 1
ATOM 535 O O . THR A 1 72 ? -3.605 3.758 15.467 1.00 83.31 72 THR A O 1
ATOM 538 N N . GLY A 1 73 ? -3.375 2.483 13.623 1.00 77.12 73 GLY A N 1
ATOM 539 C CA . GLY A 1 73 ? -4.543 1.634 13.840 1.00 77.12 73 GLY A CA 1
ATOM 540 C C . GLY A 1 73 ? -4.421 0.797 15.111 1.00 77.12 73 GLY A C 1
ATOM 541 O O . GLY A 1 73 ? -5.303 0.868 15.967 1.00 77.12 73 GLY A O 1
ATOM 542 N N . PHE A 1 74 ? -3.299 0.094 15.301 1.00 78.62 74 PHE A N 1
ATOM 543 C CA . PHE A 1 74 ? -3.049 -0.700 16.512 1.00 78.62 74 PHE A CA 1
ATOM 544 C C . PHE A 1 74 ? -2.912 0.163 17.771 1.00 78.62 74 PHE A C 1
ATOM 546 O O . PHE A 1 74 ? -3.436 -0.173 18.833 1.00 78.62 74 PHE A O 1
ATOM 553 N N . ARG A 1 75 ? -2.264 1.330 17.669 1.00 81.06 75 ARG A N 1
ATOM 554 C CA . ARG A 1 75 ? -2.204 2.280 18.789 1.00 81.06 75 ARG A CA 1
ATOM 555 C C . ARG A 1 75 ? -3.596 2.776 19.177 1.00 81.06 75 ARG A C 1
ATOM 557 O O . ARG A 1 75 ? -3.867 2.948 20.366 1.00 81.06 75 ARG A O 1
ATOM 564 N N . HIS A 1 76 ? -4.470 3.023 18.203 1.00 78.56 76 HIS A N 1
ATOM 565 C CA . HIS A 1 76 ? -5.835 3.458 18.472 1.00 78.56 76 HIS A CA 1
ATOM 566 C C . HIS A 1 76 ? -6.662 2.353 19.137 1.00 78.56 76 HIS A C 1
ATOM 568 O O . HIS A 1 76 ? -7.246 2.590 20.196 1.00 78.56 76 HIS A O 1
ATOM 574 N N . THR A 1 77 ? -6.645 1.138 18.581 1.00 75.88 77 THR A N 1
ATOM 575 C CA . THR A 1 77 ? -7.364 -0.010 19.151 1.00 75.88 77 THR A CA 1
ATOM 576 C C . THR A 1 77 ? -6.872 -0.375 20.543 1.00 75.88 77 THR A C 1
ATOM 578 O O . THR A 1 77 ? -7.653 -0.926 21.305 1.00 75.88 77 THR A O 1
ATOM 581 N N . HIS A 1 78 ? -5.627 -0.057 20.918 1.00 77.94 78 HIS A N 1
ATOM 582 C CA . HIS A 1 78 ? -5.119 -0.269 22.276 1.00 77.94 78 HIS A CA 1
ATOM 583 C C . HIS A 1 78 ? -5.563 0.823 23.267 1.00 77.94 78 HIS A C 1
ATOM 585 O O . HIS A 1 78 ? -5.855 0.517 24.423 1.00 77.94 78 HIS A O 1
ATOM 591 N N . LYS A 1 79 ? -5.623 2.094 22.848 1.00 78.50 79 LYS A N 1
ATOM 592 C CA . LYS A 1 79 ? -5.907 3.231 23.748 1.00 78.50 79 LYS A CA 1
ATOM 593 C C . LYS A 1 79 ? -7.388 3.594 23.878 1.00 78.50 79 LYS A C 1
ATOM 595 O O . LYS A 1 79 ? -7.749 4.271 24.834 1.00 78.50 79 LYS A O 1
ATOM 600 N N . ALA A 1 80 ? -8.234 3.192 22.934 1.00 75.50 80 ALA A N 1
ATOM 601 C CA . ALA A 1 80 ? -9.659 3.500 22.984 1.00 75.50 80 ALA A CA 1
ATOM 602 C C . ALA A 1 80 ? -10.360 2.761 24.141 1.00 75.50 80 ALA A C 1
ATOM 604 O O . ALA A 1 80 ? -10.081 1.586 24.405 1.00 75.50 80 ALA A O 1
ATOM 605 N N . VAL A 1 81 ? -11.291 3.445 24.814 1.00 79.62 81 VAL A N 1
ATOM 606 C CA . VAL A 1 81 ? -12.215 2.822 25.772 1.00 79.62 81 VAL A CA 1
ATOM 607 C C . VAL A 1 81 ? -13.297 2.126 24.951 1.00 79.62 81 VAL A C 1
ATOM 609 O O . VAL A 1 81 ? -14.159 2.775 24.370 1.00 79.62 81 VAL A O 1
ATOM 612 N N . MET A 1 82 ? -13.177 0.808 24.826 1.00 78.31 82 MET A N 1
ATOM 613 C CA . MET A 1 82 ? -14.051 -0.057 24.030 1.00 78.31 82 MET A CA 1
ATOM 614 C C . MET A 1 82 ? -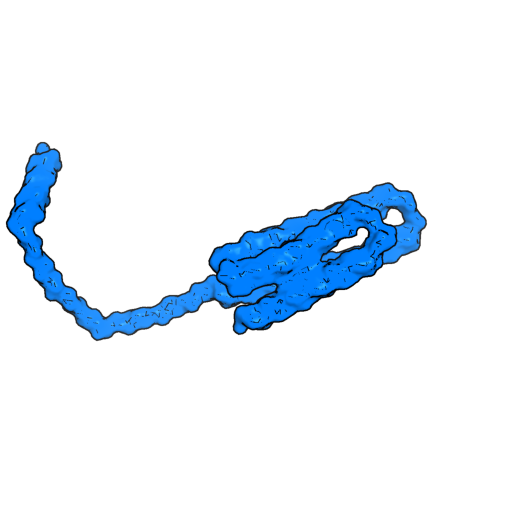14.291 -1.346 24.797 1.00 78.31 82 MET A C 1
ATOM 616 O O . MET A 1 82 ? -13.385 -1.814 25.502 1.00 78.31 82 MET A O 1
ATOM 620 N N . THR A 1 83 ? -15.467 -1.942 24.612 1.00 84.81 83 THR A N 1
ATOM 621 C CA . THR A 1 83 ? -15.728 -3.296 25.108 1.00 84.81 83 THR A CA 1
ATOM 622 C C . THR A 1 83 ? -14.780 -4.297 24.438 1.00 84.81 83 THR A C 1
ATOM 624 O O . THR A 1 83 ? -14.202 -4.037 23.374 1.00 84.81 83 THR A O 1
ATOM 627 N N . ARG A 1 84 ? -14.565 -5.455 25.074 1.00 83.25 84 ARG A N 1
ATOM 628 C CA . ARG A 1 84 ? -13.655 -6.484 24.547 1.00 83.25 84 ARG A CA 1
ATOM 629 C C . ARG A 1 84 ? -14.087 -6.949 23.151 1.00 83.25 84 ARG A C 1
ATOM 631 O O . ARG A 1 84 ? -13.233 -7.088 22.277 1.00 83.25 84 ARG A O 1
ATOM 638 N N . ASP A 1 85 ? -15.389 -7.104 22.936 1.00 82.12 85 ASP A N 1
ATOM 639 C CA . ASP A 1 85 ? -15.954 -7.604 21.681 1.00 82.12 85 ASP A CA 1
ATOM 640 C C . ASP A 1 85 ? -15.801 -6.596 20.535 1.00 82.12 85 ASP A C 1
ATOM 642 O O . ASP A 1 85 ? -15.367 -6.960 19.440 1.00 82.12 85 ASP A O 1
ATOM 646 N N . GLU A 1 86 ? -16.050 -5.309 20.794 1.00 81.00 86 GLU A N 1
ATOM 647 C CA . GLU A 1 86 ? -15.823 -4.236 19.816 1.00 81.00 86 GLU A CA 1
ATOM 648 C C . GLU A 1 86 ? -14.352 -4.137 19.418 1.00 81.00 86 GLU A C 1
ATOM 650 O O . GLU A 1 86 ? -14.027 -3.987 18.239 1.00 81.00 86 GLU A O 1
ATOM 655 N N . ARG A 1 87 ? -13.446 -4.273 20.393 1.00 81.62 87 ARG A N 1
ATOM 656 C CA . ARG A 1 87 ? -12.004 -4.225 20.148 1.00 81.62 87 ARG A CA 1
ATOM 657 C C . ARG A 1 87 ? -11.541 -5.391 19.282 1.00 81.62 87 ARG A C 1
ATOM 659 O O . ARG A 1 87 ? -10.798 -5.172 18.329 1.00 81.62 87 ARG A O 1
ATOM 666 N N . VAL A 1 88 ? -11.977 -6.615 19.585 1.00 84.06 88 VAL A N 1
ATOM 667 C CA . VAL A 1 88 ? -11.623 -7.810 18.800 1.00 84.06 88 VAL A CA 1
ATOM 668 C C . VAL A 1 88 ? -12.164 -7.699 17.376 1.00 84.06 88 VAL A C 1
ATOM 670 O O . VAL A 1 88 ? -11.429 -7.966 16.423 1.00 84.06 88 VAL A O 1
ATOM 673 N N . LYS A 1 89 ? -13.413 -7.247 17.214 1.00 80.81 89 LYS A N 1
ATOM 674 C CA . LYS A 1 89 ? -14.017 -7.031 15.895 1.00 80.81 89 LYS A CA 1
ATOM 675 C C . LYS A 1 89 ? -13.240 -5.993 15.082 1.00 80.81 89 LYS A C 1
ATOM 677 O O . LYS A 1 89 ? -12.871 -6.270 13.943 1.00 80.81 89 LYS A O 1
ATOM 682 N N . LEU A 1 90 ? -12.921 -4.848 15.686 1.00 77.94 90 LEU A N 1
ATOM 683 C CA . LEU A 1 90 ? -12.183 -3.772 15.028 1.00 77.94 90 LEU A CA 1
ATOM 684 C C . LEU A 1 90 ? -10.758 -4.196 14.656 1.00 77.94 90 LEU A C 1
ATOM 686 O O . LEU A 1 90 ? -10.317 -3.924 13.544 1.00 77.94 90 LEU A O 1
ATOM 690 N N . ILE A 1 91 ? -10.045 -4.898 15.545 1.00 81.00 91 ILE A N 1
ATOM 691 C CA . ILE A 1 91 ? -8.711 -5.443 15.248 1.00 81.00 91 ILE A CA 1
ATOM 692 C C . ILE A 1 91 ? -8.783 -6.415 14.071 1.00 81.00 91 ILE A C 1
ATOM 694 O O . ILE A 1 91 ? -7.932 -6.350 13.191 1.00 81.00 91 ILE A O 1
ATOM 698 N N . ARG A 1 92 ? -9.792 -7.293 14.029 1.00 82.31 92 ARG A N 1
ATOM 699 C CA . ARG A 1 92 ? -9.953 -8.268 12.947 1.00 82.31 92 ARG A CA 1
ATOM 700 C C . ARG A 1 92 ? -10.203 -7.590 11.602 1.00 82.31 92 ARG A C 1
ATOM 702 O O . ARG A 1 92 ? -9.504 -7.890 10.640 1.00 82.31 92 ARG A O 1
ATOM 709 N N . GLU A 1 93 ? -11.164 -6.672 11.535 1.00 76.94 93 GLU A N 1
ATOM 710 C CA . GLU A 1 93 ? -11.481 -5.922 10.310 1.00 76.94 93 GLU A CA 1
ATOM 711 C C . GLU A 1 93 ? -10.282 -5.093 9.837 1.00 76.94 93 GLU A C 1
ATOM 713 O O . GLU A 1 93 ? -9.941 -5.086 8.653 1.00 76.94 93 GLU A O 1
ATOM 718 N N . TYR A 1 94 ? -9.591 -4.453 10.779 1.00 77.25 94 TYR A N 1
ATOM 719 C CA . TYR A 1 94 ? -8.409 -3.662 10.491 1.00 77.25 94 TYR A CA 1
ATOM 720 C C . TYR A 1 94 ? -7.237 -4.516 9.990 1.00 77.25 94 TYR A C 1
ATOM 722 O O . TYR A 1 94 ? -6.616 -4.182 8.983 1.00 77.25 94 TYR A O 1
ATOM 730 N N . ALA A 1 95 ? -6.966 -5.647 10.646 1.00 80.75 95 ALA A N 1
ATOM 731 C CA . ALA A 1 95 ? -5.917 -6.578 10.247 1.00 80.75 95 ALA A CA 1
ATOM 732 C C . ALA A 1 95 ? -6.169 -7.145 8.846 1.00 80.75 95 ALA A C 1
ATOM 734 O O . ALA A 1 95 ? -5.240 -7.203 8.047 1.00 80.75 95 ALA A O 1
ATOM 735 N N . ILE A 1 96 ? -7.417 -7.497 8.515 1.00 81.62 96 ILE A N 1
ATOM 736 C CA . ILE A 1 96 ? -7.787 -7.945 7.164 1.00 81.62 96 ILE A CA 1
ATOM 737 C C . ILE A 1 96 ? -7.471 -6.854 6.135 1.00 81.62 96 ILE A C 1
ATOM 739 O O . ILE A 1 96 ? -6.826 -7.139 5.127 1.00 81.62 96 ILE A O 1
ATOM 743 N N . GLY A 1 97 ? -7.866 -5.605 6.405 1.00 78.25 97 GLY A N 1
ATOM 744 C CA . GLY A 1 97 ? -7.565 -4.469 5.531 1.00 78.25 97 GLY A CA 1
ATOM 745 C C . GLY A 1 97 ? -6.062 -4.291 5.304 1.00 78.25 97 GLY A C 1
ATOM 746 O O . GLY A 1 97 ? -5.615 -4.241 4.159 1.00 78.25 97 GLY A O 1
ATOM 747 N N . VAL A 1 98 ? -5.274 -4.282 6.385 1.00 81.44 98 VAL A N 1
ATOM 748 C CA . VAL A 1 98 ? -3.809 -4.148 6.323 1.00 81.44 98 VAL A CA 1
ATOM 749 C C . VAL A 1 98 ? -3.180 -5.296 5.535 1.00 81.44 98 VAL A C 1
ATOM 751 O O . VAL A 1 98 ? -2.355 -5.040 4.656 1.00 81.44 98 VAL A O 1
ATOM 754 N N . VAL A 1 99 ? -3.587 -6.545 5.787 1.00 85.50 99 VAL A N 1
ATOM 755 C CA . VAL A 1 99 ? -3.070 -7.726 5.078 1.00 85.50 99 VAL A CA 1
ATOM 756 C C . VAL A 1 99 ? -3.356 -7.621 3.583 1.00 85.50 99 VAL A C 1
ATOM 758 O O . VAL A 1 99 ? -2.426 -7.734 2.789 1.00 85.50 99 VAL A O 1
ATOM 761 N N . ILE A 1 100 ? -4.596 -7.324 3.184 1.00 84.94 100 ILE A N 1
ATOM 762 C CA . ILE A 1 100 ? -4.964 -7.183 1.767 1.00 84.94 100 ILE A CA 1
ATOM 763 C C . ILE A 1 100 ? -4.137 -6.077 1.098 1.00 84.94 100 ILE A C 1
ATOM 765 O O . ILE A 1 100 ? -3.559 -6.301 0.033 1.00 84.94 100 ILE A O 1
ATOM 769 N N . THR A 1 101 ? -4.014 -4.903 1.732 1.00 84.38 101 THR A N 1
ATOM 770 C CA . THR A 1 101 ? -3.192 -3.807 1.186 1.00 84.38 101 THR A CA 1
ATOM 771 C C . THR A 1 101 ? -1.707 -4.161 1.107 1.00 84.38 101 THR A C 1
ATOM 773 O O . THR A 1 101 ? -1.042 -3.771 0.149 1.00 84.38 101 THR A O 1
ATOM 776 N N . SER A 1 102 ? -1.195 -4.952 2.054 1.00 86.00 102 SER A N 1
ATOM 777 C CA . SER A 1 102 ? 0.197 -5.415 2.057 1.00 86.00 102 SER A CA 1
ATOM 778 C C . SER A 1 102 ? 0.459 -6.385 0.910 1.00 86.00 102 SER A C 1
ATOM 780 O O . SER A 1 102 ? 1.437 -6.220 0.187 1.00 86.00 102 SER A O 1
ATOM 782 N N . VAL A 1 103 ? -0.443 -7.346 0.675 1.00 89.00 103 VAL A N 1
ATOM 783 C CA . VAL A 1 103 ? -0.344 -8.265 -0.471 1.00 89.00 103 VAL A CA 1
ATOM 784 C C . VAL A 1 103 ? -0.375 -7.490 -1.788 1.00 89.00 103 VAL A C 1
ATOM 786 O O . VAL A 1 103 ? 0.469 -7.717 -2.652 1.00 89.00 103 VAL A O 1
ATOM 789 N N . ALA A 1 104 ? -1.294 -6.530 -1.930 1.00 87.06 104 ALA A N 1
ATOM 790 C CA . ALA A 1 104 ? -1.369 -5.688 -3.122 1.00 87.06 104 ALA A CA 1
ATOM 791 C C . ALA A 1 104 ? -0.076 -4.882 -3.349 1.00 87.06 104 ALA A C 1
ATOM 793 O O . ALA A 1 104 ? 0.407 -4.801 -4.478 1.00 87.06 104 ALA A O 1
ATOM 794 N N . ALA A 1 105 ? 0.518 -4.328 -2.288 1.00 87.44 105 ALA A N 1
ATOM 795 C CA . ALA A 1 105 ? 1.773 -3.584 -2.370 1.00 87.44 105 ALA A CA 1
ATOM 796 C C . ALA A 1 105 ? 2.973 -4.474 -2.725 1.00 87.44 105 ALA A C 1
ATOM 798 O O . ALA A 1 105 ? 3.807 -4.068 -3.534 1.00 87.44 105 ALA A O 1
ATOM 799 N N . VAL A 1 106 ? 3.049 -5.694 -2.184 1.00 89.56 106 VAL A N 1
ATOM 800 C CA . VAL A 1 106 ? 4.089 -6.672 -2.544 1.00 89.56 106 VAL A CA 1
ATOM 801 C C . VAL A 1 106 ? 3.969 -7.066 -4.016 1.00 89.56 106 VAL A C 1
ATOM 803 O O . VAL A 1 106 ? 4.962 -7.023 -4.737 1.00 89.56 106 VAL A O 1
ATOM 806 N N . LEU A 1 107 ? 2.756 -7.368 -4.492 1.00 87.75 107 LEU A N 1
ATOM 807 C CA . LEU A 1 107 ? 2.508 -7.687 -5.902 1.00 87.75 107 LEU A CA 1
ATOM 808 C C . LEU A 1 107 ? 2.875 -6.521 -6.825 1.00 87.75 107 LEU A C 1
ATOM 810 O O . LEU A 1 107 ? 3.559 -6.718 -7.828 1.00 87.75 107 LEU A O 1
ATOM 814 N N . ALA A 1 108 ? 2.467 -5.299 -6.473 1.00 86.44 108 ALA A N 1
ATOM 815 C CA . ALA A 1 108 ? 2.833 -4.106 -7.226 1.00 86.44 108 ALA A CA 1
ATOM 816 C C . ALA A 1 108 ? 4.355 -3.908 -7.260 1.00 86.44 108 ALA A C 1
ATOM 818 O O . ALA A 1 108 ? 4.911 -3.642 -8.321 1.00 86.44 108 ALA A O 1
ATOM 819 N N . THR A 1 109 ? 5.036 -4.102 -6.130 1.00 86.81 109 THR A N 1
ATOM 820 C CA . THR A 1 109 ? 6.498 -3.996 -6.033 1.00 86.81 109 THR A CA 1
ATOM 821 C C . THR A 1 109 ? 7.189 -5.026 -6.922 1.00 86.81 109 THR A C 1
ATO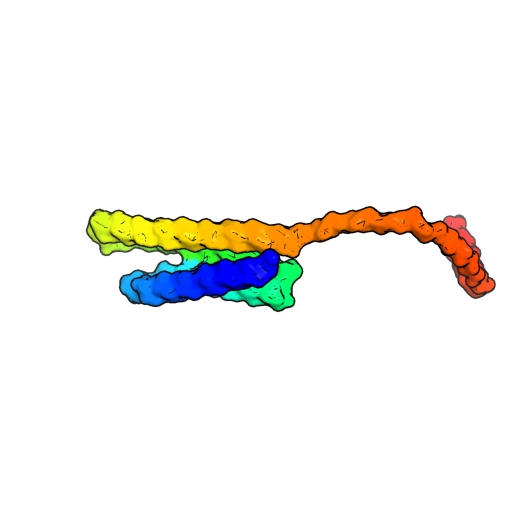M 823 O O . THR A 1 109 ? 8.051 -4.655 -7.711 1.00 86.81 109 THR A O 1
ATOM 826 N N . ALA A 1 110 ? 6.774 -6.293 -6.866 1.00 86.81 110 ALA A N 1
ATOM 827 C CA . ALA A 1 110 ? 7.332 -7.355 -7.701 1.00 86.81 110 ALA A CA 1
ATOM 828 C C . ALA A 1 110 ? 7.175 -7.049 -9.200 1.00 86.81 110 ALA A C 1
ATOM 830 O O . ALA A 1 110 ? 8.124 -7.178 -9.969 1.00 86.81 110 ALA A O 1
ATOM 831 N N . LEU A 1 111 ? 5.999 -6.569 -9.611 1.00 88.00 111 LEU A N 1
ATOM 832 C CA . LEU A 1 111 ? 5.737 -6.197 -11.001 1.00 88.00 111 LEU A CA 1
ATOM 833 C C . LEU A 1 111 ? 6.529 -4.965 -11.453 1.00 88.00 111 LEU A C 1
ATOM 835 O O . LEU A 1 111 ? 6.925 -4.890 -12.614 1.00 88.00 111 LEU A O 1
ATOM 839 N N . ILE A 1 112 ? 6.745 -3.993 -10.563 1.00 86.19 112 ILE A N 1
ATOM 840 C CA . ILE A 1 112 ? 7.586 -2.822 -10.842 1.00 86.19 112 ILE A CA 1
ATOM 841 C C . ILE A 1 112 ? 9.055 -3.234 -10.969 1.00 86.19 112 ILE A C 1
ATOM 843 O O . ILE A 1 112 ? 9.739 -2.745 -11.862 1.00 86.19 112 ILE A O 1
ATOM 847 N N . LEU A 1 113 ? 9.536 -4.148 -10.124 1.00 86.06 113 LEU A N 1
ATOM 848 C CA . LEU A 1 113 ? 10.900 -4.669 -10.222 1.00 86.06 113 LEU A CA 1
ATOM 849 C C . LEU A 1 113 ? 11.117 -5.404 -11.546 1.00 86.06 113 LEU A C 1
ATOM 851 O O . LEU A 1 113 ? 12.062 -5.078 -12.250 1.00 86.06 113 LEU A O 1
ATOM 855 N N . GLN A 1 114 ? 10.196 -6.283 -11.946 1.00 83.69 114 GLN A N 1
ATOM 856 C CA . GLN A 1 114 ? 10.248 -6.949 -13.257 1.00 83.69 114 GLN A CA 1
ATOM 857 C C . GLN A 1 114 ? 10.176 -5.967 -14.435 1.00 83.69 114 GLN A C 1
ATOM 859 O O . GLN A 1 114 ? 10.737 -6.216 -15.495 1.00 83.69 114 GLN A O 1
ATOM 864 N N . LEU A 1 115 ? 9.472 -4.843 -14.278 1.00 81.12 115 LEU A N 1
ATOM 865 C CA . LEU A 1 115 ? 9.434 -3.778 -15.285 1.00 81.12 115 LEU A CA 1
ATOM 866 C C . LEU A 1 115 ? 10.756 -3.031 -15.430 1.00 81.12 115 LEU A C 1
ATOM 868 O O . LEU A 1 115 ? 11.035 -2.513 -16.508 1.00 81.12 115 LEU A O 1
ATOM 872 N N . ASN A 1 116 ? 11.509 -2.935 -14.338 1.00 78.12 116 ASN A N 1
ATOM 873 C CA . ASN A 1 116 ? 12.765 -2.207 -14.260 1.00 78.12 116 ASN A CA 1
ATOM 874 C C . ASN A 1 116 ? 13.988 -3.127 -14.385 1.00 78.12 116 ASN A C 1
ATOM 876 O O . ASN A 1 116 ? 15.109 -2.622 -14.320 1.00 78.12 116 ASN A O 1
ATOM 880 N N . GLU A 1 117 ? 13.803 -4.443 -14.554 1.00 71.69 117 GLU A N 1
ATOM 881 C CA . GLU A 1 117 ? 14.908 -5.339 -14.880 1.00 71.69 117 GLU A CA 1
ATOM 882 C C . GLU A 1 117 ? 15.583 -4.829 -16.161 1.00 71.69 117 GLU A C 1
ATOM 884 O O . GLU A 1 117 ? 14.908 -4.639 -17.181 1.00 71.69 117 GLU A O 1
ATOM 889 N N . PRO A 1 118 ? 16.900 -4.555 -16.126 1.00 56.62 118 PRO A N 1
ATOM 890 C CA . PRO A 1 118 ? 17.611 -4.193 -17.333 1.00 56.62 118 PRO A CA 1
ATOM 891 C C . PRO A 1 118 ? 17.500 -5.384 -18.280 1.00 56.62 118 PRO A C 1
ATOM 893 O O . PRO A 1 118 ? 17.905 -6.493 -17.930 1.00 56.62 118 PRO A O 1
ATOM 896 N N . VAL A 1 119 ? 16.934 -5.157 -19.470 1.00 54.62 119 VAL A N 1
ATOM 897 C CA . VAL A 1 119 ? 17.030 -6.112 -20.577 1.00 54.62 119 VAL A CA 1
ATOM 898 C C . VAL A 1 119 ? 18.502 -6.479 -20.660 1.00 54.62 119 VAL A C 1
ATOM 900 O O . VAL A 1 119 ? 19.329 -5.586 -20.862 1.00 54.62 119 VAL A O 1
ATOM 903 N N . ALA A 1 120 ? 18.827 -7.751 -20.402 1.00 47.97 120 ALA A N 1
ATOM 904 C CA . ALA A 1 120 ? 20.187 -8.247 -20.530 1.00 47.97 120 ALA A CA 1
ATOM 905 C C . ALA A 1 120 ? 20.699 -7.728 -21.868 1.00 47.97 120 ALA A C 1
ATOM 907 O O . ALA A 1 120 ? 20.061 -7.984 -22.891 1.00 47.97 120 ALA A O 1
ATOM 908 N N . ALA A 1 121 ? 21.751 -6.904 -21.836 1.00 46.56 121 ALA A N 1
ATOM 909 C CA . ALA A 1 121 ? 22.328 -6.361 -23.047 1.00 46.56 121 ALA A CA 1
ATOM 910 C C . ALA A 1 121 ? 22.571 -7.558 -23.963 1.00 46.56 121 ALA A C 1
ATOM 912 O O . ALA A 1 121 ? 23.372 -8.432 -23.628 1.00 46.56 121 ALA A O 1
ATOM 913 N N . THR A 1 122 ? 21.814 -7.650 -25.059 1.00 43.00 122 THR A N 1
ATOM 914 C CA . THR A 1 122 ? 22.134 -8.582 -26.134 1.00 43.00 122 THR A CA 1
ATOM 915 C C . THR A 1 122 ? 23.611 -8.354 -26.409 1.00 43.00 122 THR A C 1
ATOM 917 O O . THR A 1 122 ? 23.966 -7.189 -26.634 1.00 43.00 122 THR A O 1
ATOM 920 N N . PRO A 1 123 ? 24.480 -9.379 -26.295 1.00 50.72 123 PRO A N 1
ATOM 921 C CA . PRO A 1 123 ? 25.872 -9.204 -26.653 1.00 50.72 123 PRO A CA 1
ATOM 922 C C . PRO A 1 123 ? 25.848 -8.624 -28.059 1.00 50.72 123 PRO A C 1
ATOM 924 O O . PRO A 1 123 ? 25.250 -9.203 -28.963 1.00 50.72 123 PRO A O 1
ATOM 927 N N . VAL A 1 124 ? 26.356 -7.400 -28.196 1.00 50.00 124 VAL A N 1
ATOM 928 C CA . VAL A 1 124 ? 26.511 -6.777 -29.501 1.00 50.00 124 VAL A CA 1
ATOM 929 C C . VAL A 1 124 ? 27.387 -7.757 -30.260 1.00 50.00 124 VAL A C 1
ATOM 931 O O . VAL A 1 124 ? 28.527 -7.967 -29.846 1.00 50.00 124 VAL A O 1
ATOM 934 N N . ASP A 1 125 ? 26.834 -8.415 -31.281 1.00 42.22 125 ASP A N 1
ATOM 935 C CA . ASP A 1 125 ? 27.613 -9.255 -32.182 1.00 42.22 125 ASP A CA 1
ATOM 936 C C . ASP A 1 125 ? 28.771 -8.389 -32.673 1.00 42.22 125 ASP A C 1
ATOM 938 O O . ASP A 1 125 ? 28.601 -7.440 -33.445 1.00 42.22 125 ASP A O 1
ATOM 942 N N . ALA A 1 126 ? 29.955 -8.659 -32.132 1.00 51.91 126 ALA A N 1
ATOM 943 C CA . ALA A 1 126 ? 31.185 -7.976 -32.467 1.00 51.91 126 ALA A CA 1
ATOM 944 C C . ALA A 1 126 ? 31.654 -8.486 -33.836 1.00 51.91 126 ALA A C 1
ATOM 946 O O . ALA A 1 126 ? 32.674 -9.153 -33.954 1.00 51.91 126 ALA A O 1
ATOM 947 N N . THR A 1 127 ? 30.876 -8.211 -34.882 1.00 48.88 127 THR A N 1
ATOM 948 C CA . THR A 1 127 ? 31.229 -8.483 -36.282 1.00 48.88 127 THR A CA 1
ATOM 949 C C . THR A 1 127 ? 31.477 -7.209 -37.080 1.00 48.88 127 THR A C 1
ATOM 951 O O . THR A 1 127 ? 31.652 -7.273 -38.294 1.00 48.88 127 THR A O 1
ATOM 954 N N . GLN A 1 128 ? 31.561 -6.043 -36.432 1.00 50.31 128 GLN A N 1
ATOM 955 C CA . GLN A 1 128 ? 32.179 -4.884 -37.070 1.00 50.31 128 GLN A CA 1
ATOM 956 C C . GLN A 1 128 ? 33.690 -4.945 -36.863 1.00 50.31 128 GLN A C 1
ATOM 958 O O . GLN A 1 128 ? 34.198 -4.742 -35.761 1.00 50.31 128 GLN A O 1
ATOM 963 N N . ALA A 1 129 ? 34.396 -5.262 -37.950 1.00 53.38 129 ALA A N 1
ATOM 964 C CA . ALA A 1 129 ? 35.837 -5.096 -38.053 1.00 53.38 129 ALA A CA 1
ATOM 965 C C . ALA A 1 129 ? 36.233 -3.687 -37.566 1.00 53.38 129 ALA A C 1
ATOM 967 O O . ALA A 1 129 ? 35.510 -2.731 -37.856 1.00 53.38 129 ALA A O 1
ATOM 968 N N . PRO A 1 130 ? 37.351 -3.531 -36.835 1.00 50.34 130 PRO A N 1
ATOM 969 C CA . PRO A 1 130 ? 37.771 -2.231 -36.336 1.00 50.34 130 PRO A CA 1
ATOM 970 C C . PRO A 1 130 ? 38.039 -1.304 -37.521 1.00 50.34 130 PRO A C 1
ATOM 972 O O . PRO A 1 130 ? 39.028 -1.459 -38.238 1.00 50.34 130 PRO A O 1
ATOM 975 N N . THR A 1 131 ? 37.163 -0.326 -37.737 1.00 51.94 131 THR A N 1
ATOM 976 C CA . THR A 1 131 ? 37.431 0.768 -38.665 1.00 51.94 131 THR A CA 1
ATOM 977 C C . THR A 1 131 ? 38.534 1.612 -38.036 1.00 51.94 131 THR A C 1
ATOM 979 O O . THR A 1 131 ? 38.281 2.481 -37.205 1.00 51.94 131 THR A O 1
ATOM 982 N N . SER A 1 132 ? 39.789 1.314 -38.377 1.00 53.22 132 SER A N 1
ATOM 983 C CA . SER A 1 132 ? 40.920 2.182 -38.069 1.00 53.22 132 SER A CA 1
ATOM 984 C C . SER A 1 132 ? 40.761 3.463 -38.885 1.00 53.22 132 SER A C 1
ATOM 986 O O . SER A 1 132 ? 41.220 3.569 -40.018 1.00 53.22 132 SER A O 1
ATOM 988 N N . THR A 1 133 ? 40.046 4.442 -38.342 1.00 51.88 133 THR A N 1
ATOM 989 C CA . THR A 1 133 ? 40.158 5.821 -38.806 1.00 51.88 133 THR A CA 1
ATOM 990 C C . THR A 1 133 ? 41.466 6.367 -38.264 1.00 51.88 133 THR A C 1
ATOM 992 O O . THR A 1 133 ? 41.566 6.694 -37.082 1.00 51.88 133 THR A O 1
ATOM 995 N N . THR A 1 134 ? 42.484 6.449 -39.119 1.00 52.31 134 THR A N 1
ATOM 996 C CA . THR A 1 134 ? 43.677 7.253 -38.853 1.00 52.31 134 THR A CA 1
ATOM 997 C C . THR A 1 134 ? 43.224 8.705 -38.736 1.00 52.31 134 THR A C 1
ATOM 999 O O . THR A 1 134 ? 42.974 9.378 -39.734 1.00 52.31 134 THR A O 1
ATOM 1002 N N . VAL A 1 135 ? 43.026 9.176 -37.508 1.00 54.62 135 VAL A N 1
ATOM 1003 C CA . VAL A 1 135 ? 42.726 10.582 -37.250 1.00 54.62 135 VAL A CA 1
ATOM 1004 C C . VAL A 1 135 ? 44.016 11.350 -37.513 1.00 54.62 135 VAL A C 1
ATOM 1006 O O . VAL A 1 135 ? 44.983 11.209 -36.767 1.00 54.62 135 VAL A O 1
ATOM 1009 N N . ALA A 1 136 ? 44.057 12.121 -38.600 1.00 54.00 136 ALA A N 1
ATOM 1010 C CA . ALA A 1 136 ? 45.153 13.046 -38.850 1.00 54.00 136 ALA A CA 1
ATOM 1011 C C . ALA A 1 136 ? 45.109 14.133 -37.768 1.00 54.00 136 ALA A C 1
ATOM 1013 O O . ALA A 1 136 ? 44.229 14.994 -37.765 1.00 54.00 136 ALA A O 1
ATOM 1014 N N . ILE A 1 137 ? 46.025 14.048 -36.806 1.00 62.69 137 ILE A N 1
ATOM 1015 C CA . ILE A 1 137 ? 46.223 15.085 -35.798 1.00 62.69 137 ILE A CA 1
ATOM 1016 C C . ILE A 1 137 ? 46.812 16.290 -36.533 1.00 62.69 137 ILE A C 1
ATOM 1018 O O . ILE A 1 137 ? 47.877 16.185 -37.133 1.00 62.69 137 ILE A O 1
ATOM 1022 N N . GLY A 1 138 ? 46.100 17.419 -36.535 1.00 65.94 138 GLY A N 1
ATOM 1023 C CA . GLY A 1 138 ? 46.609 18.647 -37.142 1.00 65.94 138 GLY A CA 1
ATOM 1024 C C . GLY A 1 138 ? 47.865 19.144 -36.420 1.00 65.94 138 GLY A C 1
ATOM 1025 O O . GLY A 1 138 ? 47.996 18.974 -35.206 1.00 65.94 138 GLY A O 1
ATOM 1026 N N . ASP A 1 139 ? 48.766 19.807 -37.148 1.00 65.12 139 ASP A N 1
ATOM 1027 C CA . ASP A 1 139 ? 50.061 20.279 -36.627 1.00 65.12 139 ASP A CA 1
ATOM 1028 C C . ASP A 1 139 ? 49.931 21.147 -35.363 1.00 65.12 139 ASP A C 1
ATOM 1030 O O . ASP A 1 139 ? 50.789 21.125 -34.479 1.00 65.12 139 ASP A O 1
ATOM 1034 N N . SER A 1 140 ? 48.829 21.893 -35.235 1.00 67.62 140 SER A N 1
ATOM 1035 C CA . SER A 1 140 ? 48.525 22.702 -34.050 1.00 67.62 140 SER A CA 1
ATOM 1036 C C . SER A 1 140 ? 48.254 21.856 -32.803 1.00 67.62 140 SER A C 1
ATOM 1038 O O . SER A 1 140 ? 48.655 22.237 -31.704 1.00 67.62 140 SER A O 1
ATOM 1040 N N . THR A 1 141 ? 47.615 20.698 -32.963 1.00 72.75 141 THR A N 1
ATOM 1041 C CA . THR A 1 141 ? 47.333 19.756 -31.877 1.00 72.75 141 THR A CA 1
ATOM 1042 C C . THR A 1 141 ? 48.593 18.995 -31.477 1.00 72.75 141 THR A C 1
ATOM 1044 O O . THR A 1 141 ? 48.847 18.844 -30.285 1.00 72.75 141 THR A O 1
ATOM 1047 N N . GLN A 1 142 ? 49.434 18.605 -32.442 1.00 76.31 142 GLN A N 1
ATOM 1048 C CA . GLN A 1 142 ? 50.721 17.973 -32.140 1.00 76.31 142 GLN A CA 1
ATOM 1049 C C . GLN A 1 142 ? 51.641 18.927 -31.364 1.00 76.31 142 GLN A C 1
ATOM 1051 O O . GLN A 1 142 ? 52.194 18.560 -30.330 1.00 76.31 142 GLN A O 1
ATOM 1056 N N . LYS A 1 143 ? 51.706 20.197 -31.778 1.00 72.06 143 LYS A N 1
ATOM 1057 C CA . LYS A 1 143 ? 52.494 21.227 -31.090 1.00 72.06 143 LYS A CA 1
ATOM 1058 C C . LYS A 1 143 ? 52.018 21.488 -29.656 1.00 72.06 143 LYS A C 1
ATOM 1060 O O . LYS A 1 143 ? 52.843 21.730 -28.778 1.00 72.06 143 LYS A O 1
ATOM 1065 N N . ALA A 1 144 ? 50.709 21.418 -29.407 1.00 74.62 144 ALA A N 1
ATOM 1066 C CA . ALA A 1 144 ? 50.150 21.542 -28.060 1.00 74.62 144 ALA A CA 1
ATOM 1067 C C . ALA A 1 144 ? 50.524 20.347 -27.165 1.00 74.62 144 ALA A C 1
ATOM 1069 O O . ALA A 1 144 ? 50.856 20.536 -25.995 1.00 74.62 144 ALA A O 1
ATOM 1070 N N . ILE A 1 145 ? 50.522 19.130 -27.719 1.00 79.50 145 ILE A N 1
ATOM 1071 C CA . ILE A 1 145 ? 50.946 17.911 -27.015 1.00 79.50 145 ILE A CA 1
ATOM 1072 C C . ILE A 1 145 ? 52.437 17.985 -26.664 1.00 79.50 145 ILE A C 1
ATOM 1074 O O . ILE A 1 145 ? 52.820 17.707 -25.529 1.00 79.50 145 ILE A O 1
ATOM 1078 N N . ASP A 1 146 ? 53.275 18.421 -27.603 1.00 81.56 146 ASP A N 1
ATOM 1079 C CA . ASP A 1 146 ? 54.719 18.527 -27.384 1.00 81.56 146 ASP A CA 1
ATOM 1080 C C . ASP A 1 146 ? 55.059 19.586 -26.322 1.00 81.56 146 ASP A C 1
ATOM 1082 O O . ASP A 1 146 ? 55.909 19.352 -25.461 1.00 81.56 146 ASP A O 1
ATOM 1086 N N . GLN A 1 147 ? 54.356 20.725 -26.319 1.00 80.69 147 GLN A N 1
ATOM 1087 C CA . GLN A 1 147 ? 54.498 21.753 -25.280 1.00 80.69 147 GLN A CA 1
ATOM 1088 C C . GLN A 1 147 ? 54.054 21.254 -23.901 1.00 80.69 147 GLN A C 1
ATOM 1090 O O . GLN A 1 147 ? 54.729 21.519 -22.908 1.00 80.69 147 GLN A O 1
ATOM 1095 N N . PHE A 1 148 ? 52.952 20.507 -23.832 1.00 78.19 148 PHE A N 1
ATOM 1096 C CA . PHE A 1 148 ? 52.483 19.908 -22.585 1.00 78.19 148 PHE A CA 1
ATOM 1097 C C . PHE A 1 148 ? 53.491 18.889 -22.030 1.00 78.19 148 PHE A C 1
ATOM 1099 O O . PHE A 1 148 ? 53.831 18.925 -20.849 1.00 78.19 148 PHE A O 1
ATOM 1106 N N . ASN A 1 149 ? 54.046 18.038 -22.894 1.00 78.31 149 ASN A N 1
ATOM 1107 C CA . ASN A 1 149 ? 55.056 17.053 -22.508 1.00 78.31 149 ASN A CA 1
ATOM 1108 C C . ASN A 1 149 ? 56.389 17.699 -22.095 1.00 78.31 149 ASN A C 1
ATOM 1110 O O . ASN A 1 149 ? 57.090 17.157 -21.242 1.00 78.31 149 ASN A O 1
ATOM 1114 N N . ALA A 1 150 ? 56.738 18.857 -22.661 1.00 73.31 150 ALA A N 1
ATOM 1115 C CA . ALA A 1 150 ? 57.920 19.619 -22.262 1.00 73.31 150 ALA A CA 1
ATOM 1116 C C . ALA A 1 150 ? 57.774 20.272 -20.876 1.00 73.31 150 ALA A C 1
ATOM 1118 O O . ALA A 1 150 ? 58.767 20.398 -20.171 1.00 73.31 150 ALA A O 1
ATOM 1119 N N . LEU A 1 151 ? 56.555 20.642 -20.468 1.00 70.12 151 LEU A N 1
ATOM 1120 C CA . LEU A 1 151 ? 56.255 21.168 -19.125 1.00 70.12 151 LEU A CA 1
ATOM 1121 C C . LEU A 1 151 ? 56.194 20.077 -18.042 1.00 70.12 151 LEU A C 1
ATOM 1123 O O . LEU A 1 151 ? 56.181 20.384 -16.854 1.00 70.12 151 LEU A O 1
ATOM 1127 N N . SER A 1 152 ? 56.122 18.809 -18.451 1.00 62.91 152 SER A N 1
ATOM 1128 C CA . SER A 1 152 ? 56.096 17.640 -17.568 1.00 62.91 152 SER A CA 1
ATOM 1129 C C . SER A 1 152 ? 57.499 17.160 -17.145 1.00 62.91 152 SER A C 1
ATOM 1131 O O . SER A 1 152 ? 57.594 16.165 -16.420 1.00 62.91 152 SER A O 1
ATOM 1133 N N . LYS A 1 153 ? 58.575 17.807 -17.608 1.00 50.53 153 LYS A N 1
ATOM 1134 C CA . LYS A 1 153 ? 59.972 17.539 -17.226 1.00 50.53 153 LYS A CA 1
ATOM 1135 C C . LYS A 1 153 ? 60.557 18.724 -16.474 1.00 50.53 153 LYS A C 1
ATOM 1137 O O . LYS A 1 153 ? 61.416 18.460 -15.607 1.00 50.53 153 LYS A O 1
#

Organism: NCBI:txid2666025

pLDDT: mean 78.61, std 12.58, range [42.22, 92.5]